Protein AF-A0A2V5KER2-F1 (afdb_monomer_lite)

Secondary structure (DSSP, 8-state):
---EEEE--S-HHHHHHHHHTTSS---HHHHHHHHT-----TT-EEEEEEBP-SS---TTTSEEEGGG--SSS--B-HHHHHHHHHHHHHHTHHHHGGGS---------

Radius of gyration: 20.3 Å; chains: 1; bounding box: 66×50×34 Å

Structure (mmCIF, N/CA/C/O backbone):
data_AF-A0A2V5KER2-F1
#
_entry.id   AF-A0A2V5KER2-F1
#
loop_
_atom_site.group_PDB
_atom_site.id
_atom_site.type_symbol
_atom_site.label_atom_id
_atom_site.label_alt_id
_atom_site.label_comp_id
_atom_site.label_asym_id
_atom_site.label_entity_id
_atom_site.label_seq_id
_atom_site.pdbx_PDB_ins_code
_atom_site.Cartn_x
_atom_site.Cartn_y
_atom_site.Cartn_z
_atom_site.occupancy
_atom_site.B_iso_or_equiv
_atom_site.auth_seq_id
_atom_site.auth_comp_id
_atom_site.auth_asym_id
_atom_site.auth_atom_id
_atom_site.pdbx_PDB_model_num
ATOM 1 N N . MET A 1 1 ? 13.670 -6.869 -3.297 1.00 70.31 1 MET A N 1
ATOM 2 C CA . MET A 1 1 ? 12.220 -6.653 -3.478 1.00 70.31 1 MET A CA 1
ATOM 3 C C . MET A 1 1 ? 11.917 -5.184 -3.234 1.00 70.31 1 MET A C 1
ATOM 5 O O . MET A 1 1 ? 12.362 -4.655 -2.223 1.00 70.31 1 MET A O 1
ATOM 9 N N . LEU A 1 2 ? 11.217 -4.527 -4.162 1.00 81.38 2 LEU A N 1
ATOM 10 C CA . LEU A 1 2 ? 10.737 -3.152 -3.992 1.00 81.38 2 LEU A CA 1
ATOM 11 C C . LEU A 1 2 ? 9.433 -3.188 -3.191 1.00 81.38 2 LEU A C 1
ATOM 13 O O . LEU A 1 2 ? 8.432 -3.720 -3.660 1.00 81.38 2 LEU A O 1
ATOM 17 N N . MET A 1 3 ? 9.446 -2.633 -1.983 1.00 89.12 3 MET A N 1
ATOM 18 C CA . MET A 1 3 ? 8.258 -2.511 -1.140 1.00 89.12 3 MET A CA 1
ATOM 19 C C . MET A 1 3 ? 8.129 -1.096 -0.600 1.00 89.12 3 MET A C 1
ATOM 21 O O . MET A 1 3 ? 9.120 -0.382 -0.447 1.00 89.12 3 MET A O 1
ATOM 25 N N . LYS A 1 4 ? 6.891 -0.699 -0.324 1.00 93.69 4 LYS A N 1
ATOM 26 C CA . LYS A 1 4 ? 6.547 0.576 0.293 1.00 93.69 4 LYS A CA 1
ATOM 27 C C . LYS A 1 4 ? 6.053 0.323 1.708 1.00 93.69 4 LYS A C 1
ATOM 29 O O . LYS A 1 4 ? 5.265 -0.593 1.919 1.00 93.69 4 LYS A O 1
ATOM 34 N N . THR A 1 5 ? 6.482 1.160 2.644 1.00 96.06 5 THR A N 1
ATOM 35 C CA . THR A 1 5 ? 5.999 1.152 4.026 1.00 96.06 5 THR A CA 1
ATOM 36 C C . THR A 1 5 ? 5.257 2.449 4.287 1.00 96.06 5 THR A C 1
ATOM 38 O O . THR A 1 5 ? 5.824 3.527 4.124 1.00 96.06 5 THR A O 1
ATOM 41 N N . ASP A 1 6 ? 3.990 2.344 4.677 1.00 95.94 6 ASP A N 1
ATOM 42 C CA . ASP A 1 6 ? 3.169 3.486 5.077 1.00 95.94 6 ASP A CA 1
ATOM 43 C C . ASP A 1 6 ? 2.733 3.334 6.535 1.00 95.94 6 ASP A C 1
ATOM 45 O O . ASP A 1 6 ? 2.403 2.237 6.986 1.00 95.94 6 ASP A O 1
ATOM 49 N N . THR A 1 7 ? 2.677 4.454 7.255 1.00 96.62 7 THR A N 1
ATOM 50 C CA . THR A 1 7 ? 2.163 4.512 8.627 1.00 96.62 7 THR A CA 1
ATOM 51 C C . THR A 1 7 ? 0.692 4.910 8.627 1.00 96.62 7 THR A C 1
ATOM 53 O O . THR A 1 7 ? 0.322 5.946 8.059 1.00 96.62 7 THR A O 1
ATOM 56 N N . LEU A 1 8 ? -0.150 4.136 9.310 1.00 96.00 8 LEU A N 1
ATOM 57 C CA . LEU A 1 8 ? -1.561 4.461 9.499 1.00 96.00 8 LEU A CA 1
ATOM 58 C C . LEU A 1 8 ? -1.708 5.705 10.383 1.00 96.00 8 LEU A C 1
ATOM 60 O O . LEU A 1 8 ? -1.306 5.715 11.540 1.00 96.00 8 LEU A O 1
ATOM 64 N N . GLN A 1 9 ? -2.308 6.763 9.842 1.00 95.19 9 GLN A N 1
ATOM 65 C CA . GLN A 1 9 ? -2.490 8.049 10.539 1.00 95.19 9 GLN A CA 1
ATOM 66 C C . GLN A 1 9 ? -3.816 8.149 11.305 1.00 95.19 9 GLN A C 1
ATOM 68 O O . GLN A 1 9 ? -3.984 8.976 12.190 1.00 95.19 9 GLN A O 1
ATOM 73 N N . ASP A 1 10 ? -4.788 7.325 10.934 1.00 94.19 10 ASP A N 1
ATOM 74 C CA . ASP A 1 10 ? -6.152 7.326 11.460 1.00 94.19 10 ASP A CA 1
ATOM 75 C C . ASP A 1 10 ? -6.520 5.877 11.791 1.00 94.19 10 ASP A C 1
ATOM 77 O O . ASP A 1 10 ? -5.917 4.952 11.242 1.00 94.19 10 ASP A O 1
ATOM 81 N N . SER A 1 11 ? -7.536 5.673 12.635 1.00 94.88 11 SER A N 1
ATOM 82 C CA . SER A 1 11 ? -8.112 4.341 12.832 1.00 94.88 11 SER A CA 1
ATOM 83 C C .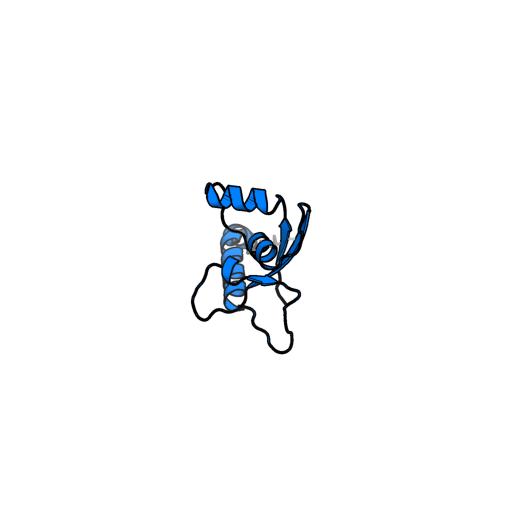 SER A 1 11 ? -8.782 3.835 11.551 1.00 94.88 11 SER A C 1
ATOM 85 O O . SER A 1 11 ? -9.174 4.619 10.679 1.00 94.88 11 SER A O 1
ATOM 87 N N . LEU A 1 12 ? -8.951 2.515 11.453 1.00 94.75 12 LEU A N 1
ATOM 88 C CA . LEU A 1 12 ? -9.611 1.879 10.311 1.00 94.75 12 LEU A CA 1
ATOM 89 C C . LEU A 1 12 ? -11.067 2.341 10.148 1.00 94.75 12 LEU A C 1
ATOM 91 O O . LEU A 1 12 ? -11.501 2.595 9.025 1.00 94.75 12 LEU A O 1
ATOM 95 N N . ASP A 1 13 ? -11.791 2.545 11.251 1.00 94.31 13 ASP A N 1
ATOM 96 C CA . ASP A 1 13 ? -13.164 3.062 11.215 1.00 94.31 13 ASP A CA 1
ATOM 97 C C . ASP A 1 13 ? -13.216 4.498 10.699 1.00 94.31 13 ASP A C 1
ATOM 99 O O . ASP A 1 13 ? -13.999 4.821 9.807 1.00 94.31 13 ASP A O 1
ATOM 103 N N . LYS A 1 14 ? -12.321 5.365 11.188 1.00 95.06 14 LYS A N 1
ATOM 104 C CA . LYS A 1 14 ? -12.243 6.754 10.722 1.00 95.06 14 LYS A CA 1
ATOM 105 C C . LYS A 1 14 ? -11.854 6.824 9.246 1.00 95.06 14 LYS A C 1
ATOM 107 O O . LYS A 1 14 ? -12.375 7.667 8.517 1.00 95.06 14 LYS A O 1
ATOM 112 N N . TYR A 1 15 ? -10.972 5.935 8.790 1.00 95.69 15 TYR A N 1
ATOM 113 C CA . TYR A 1 15 ? -10.665 5.777 7.372 1.00 95.69 15 TYR A CA 1
ATOM 114 C C . TYR A 1 15 ? -11.906 5.379 6.564 1.00 95.69 15 TYR A C 1
ATOM 116 O O . TYR A 1 15 ? -12.231 6.076 5.604 1.00 95.69 15 TYR A O 1
ATOM 124 N N . ARG A 1 16 ? -12.640 4.335 6.975 1.00 94.19 16 ARG A N 1
ATOM 125 C CA . ARG A 1 16 ? -13.878 3.893 6.304 1.00 94.19 16 ARG A CA 1
ATOM 126 C C . ARG A 1 16 ? -14.900 5.022 6.193 1.00 94.19 16 ARG A C 1
ATOM 128 O O . ARG A 1 16 ? -15.421 5.252 5.105 1.00 94.19 16 ARG A O 1
ATOM 135 N N . SER A 1 17 ? -15.119 5.776 7.270 1.00 95.88 17 SER A N 1
ATOM 136 C CA . SER A 1 17 ? -16.026 6.930 7.262 1.00 95.88 17 SER A CA 1
ATOM 137 C C . SER A 1 17 ? -15.577 8.019 6.284 1.00 95.88 17 SER A C 1
ATOM 139 O O . SER A 1 17 ? -16.403 8.572 5.562 1.00 95.88 17 SER A O 1
ATOM 141 N N . LYS A 1 18 ? -14.269 8.306 6.198 1.00 95.19 18 LYS A N 1
ATOM 142 C CA . LYS A 1 18 ? -13.728 9.274 5.227 1.00 95.19 18 LYS A CA 1
ATOM 143 C C . LYS A 1 18 ? -13.880 8.804 3.779 1.00 95.19 18 LYS A C 1
ATOM 145 O O . LYS A 1 18 ? -14.168 9.635 2.924 1.00 95.19 18 LYS A O 1
ATOM 150 N N . ILE A 1 19 ? -13.702 7.510 3.503 1.00 94.94 19 ILE A N 1
ATOM 151 C CA . ILE A 1 19 ? -13.940 6.941 2.167 1.00 94.94 19 ILE A CA 1
ATOM 152 C C . ILE A 1 19 ? -15.425 7.035 1.802 1.00 94.94 19 ILE A C 1
ATOM 154 O O . ILE A 1 19 ? -15.751 7.504 0.716 1.00 94.94 19 ILE A O 1
ATOM 158 N N . ALA A 1 20 ? -16.326 6.654 2.712 1.00 93.50 20 ALA A N 1
ATOM 159 C CA . ALA A 1 20 ? -17.770 6.725 2.482 1.00 93.50 20 ALA A CA 1
ATOM 160 C C . ALA A 1 20 ? -18.252 8.168 2.249 1.00 93.50 20 ALA A C 1
ATOM 162 O O . ALA A 1 20 ? -19.077 8.415 1.375 1.00 93.50 20 ALA A O 1
ATOM 163 N N . GLY A 1 21 ? -17.689 9.129 2.984 1.00 94.88 21 GLY A N 1
ATOM 164 C CA . GLY A 1 21 ? -17.957 10.556 2.807 1.00 94.88 21 GLY A CA 1
ATOM 165 C C . GLY A 1 21 ? -17.190 11.223 1.661 1.00 94.88 21 GLY A C 1
ATOM 166 O O . GLY A 1 21 ? -17.234 12.444 1.562 1.00 94.88 21 GLY A O 1
ATOM 167 N N . SER A 1 22 ? -16.446 10.474 0.833 1.00 91.19 22 SER A N 1
ATOM 168 C CA . SER A 1 22 ? -15.588 11.008 -0.247 1.00 91.19 22 SER A CA 1
ATOM 169 C C . SER A 1 22 ? -14.558 12.061 0.202 1.00 91.19 22 SER A C 1
ATOM 171 O O . SER A 1 22 ? -14.015 12.808 -0.607 1.00 91.19 22 SER A O 1
ATOM 173 N N . ALA A 1 23 ? -14.240 12.106 1.497 1.00 91.81 23 ALA A N 1
ATOM 174 C CA . ALA A 1 23 ? -13.289 13.043 2.092 1.00 91.81 23 ALA A CA 1
ATOM 175 C C . ALA A 1 23 ? -11.828 12.575 1.959 1.00 91.81 23 ALA A C 1
ATOM 177 O O . ALA A 1 23 ? -10.904 13.260 2.402 1.00 91.81 23 ALA A O 1
ATOM 178 N N . ARG A 1 24 ? -11.601 11.373 1.415 1.00 90.88 24 ARG A N 1
ATOM 179 C CA . ARG A 1 24 ? -10.271 10.791 1.213 1.00 90.88 24 ARG A CA 1
ATOM 180 C C . ARG A 1 24 ? -10.290 9.777 0.067 1.00 90.88 24 ARG A C 1
ATOM 182 O O . ARG A 1 24 ? -11.277 9.076 -0.124 1.00 90.88 24 ARG A O 1
ATOM 189 N N . ASN A 1 25 ? -9.163 9.650 -0.635 1.00 92.69 25 ASN A N 1
ATOM 190 C CA . ASN A 1 25 ? -8.931 8.578 -1.606 1.00 92.69 25 ASN A CA 1
ATOM 191 C C . ASN A 1 25 ? -8.535 7.263 -0.922 1.00 92.69 25 ASN A C 1
ATOM 193 O O . ASN A 1 25 ? -7.894 7.270 0.136 1.00 92.69 25 ASN A O 1
ATOM 197 N N . ARG A 1 26 ? -8.854 6.133 -1.564 1.00 93.88 26 ARG A N 1
ATOM 198 C CA . ARG A 1 26 ? -8.431 4.811 -1.088 1.00 93.88 26 ARG A CA 1
ATOM 199 C C . ARG A 1 26 ? -6.912 4.681 -1.071 1.00 93.88 26 ARG A C 1
ATOM 201 O O . ARG A 1 26 ? -6.226 5.148 -1.980 1.00 93.88 26 ARG A O 1
ATOM 208 N N . ALA A 1 27 ? -6.395 4.029 -0.036 1.00 94.81 27 ALA A N 1
ATOM 209 C CA . ALA A 1 27 ? -4.966 3.844 0.173 1.00 94.81 27 ALA A CA 1
ATOM 210 C C . ALA A 1 27 ? -4.647 2.370 0.431 1.00 94.81 27 ALA A C 1
ATOM 212 O O . ALA A 1 27 ? -5.223 1.764 1.329 1.00 94.81 27 ALA A O 1
ATOM 213 N N . ALA A 1 28 ? -3.678 1.831 -0.315 1.00 95.88 28 ALA A N 1
ATOM 214 C CA . ALA A 1 28 ? -3.262 0.428 -0.258 1.00 95.88 28 ALA A CA 1
ATOM 215 C C . ALA A 1 28 ? -3.033 -0.080 1.174 1.00 95.88 28 ALA A C 1
ATOM 217 O O . ALA A 1 28 ? -3.573 -1.112 1.551 1.00 95.88 28 ALA A O 1
ATOM 218 N N . ALA A 1 29 ? -2.299 0.682 1.993 1.00 96.00 29 ALA A N 1
ATOM 219 C CA . ALA A 1 29 ? -2.027 0.319 3.382 1.00 96.00 29 ALA A CA 1
ATOM 220 C C . ALA A 1 29 ? -3.308 0.107 4.202 1.00 96.00 29 ALA A C 1
ATOM 222 O O . ALA A 1 29 ? -3.418 -0.872 4.928 1.00 96.00 29 ALA A O 1
ATOM 223 N N . TYR A 1 30 ? -4.302 0.985 4.050 1.00 95.81 30 TYR A N 1
ATOM 224 C CA . TYR A 1 30 ? -5.561 0.863 4.778 1.00 95.81 30 TYR A CA 1
ATOM 225 C C . TYR A 1 30 ? -6.424 -0.276 4.238 1.00 95.81 30 TYR A C 1
ATOM 227 O O .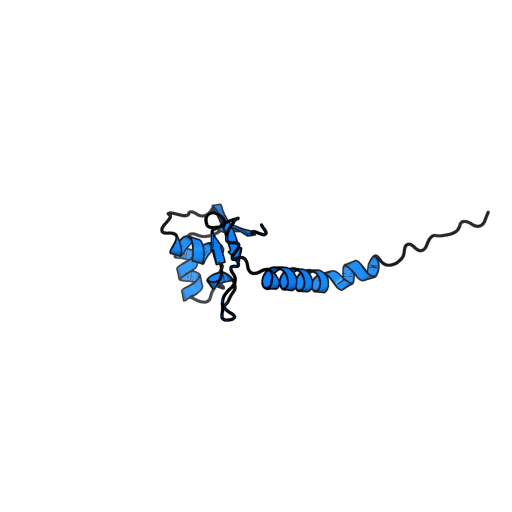 TYR A 1 30 ? -6.991 -1.019 5.031 1.00 95.81 30 TYR A O 1
ATOM 235 N N . GLU A 1 31 ? -6.504 -0.456 2.918 1.00 95.69 31 GLU A N 1
ATOM 236 C CA . GLU A 1 31 ? -7.245 -1.583 2.334 1.00 95.69 31 GLU A CA 1
ATOM 237 C C . GLU A 1 31 ? -6.641 -2.928 2.784 1.00 95.69 31 GLU A C 1
ATOM 239 O O . GLU A 1 31 ? -7.373 -3.820 3.206 1.00 95.69 31 GLU A O 1
ATOM 244 N N . LEU A 1 32 ? -5.309 -3.049 2.811 1.00 96.06 32 LEU A N 1
ATOM 245 C CA . LEU A 1 32 ? -4.619 -4.234 3.331 1.00 96.06 32 LEU A CA 1
ATOM 246 C C . LEU A 1 32 ? -4.856 -4.442 4.827 1.00 96.06 32 LEU A C 1
ATOM 248 O O . LEU A 1 32 ? -5.110 -5.567 5.256 1.00 96.06 32 LEU A O 1
ATOM 252 N N . ALA A 1 33 ? -4.824 -3.368 5.620 1.00 94.88 33 ALA A N 1
ATOM 253 C CA . ALA A 1 33 ? -5.147 -3.434 7.041 1.00 94.88 33 ALA A CA 1
ATOM 254 C C . ALA A 1 33 ? -6.552 -4.008 7.264 1.00 94.88 33 ALA A C 1
ATOM 256 O O . ALA A 1 33 ? -6.729 -4.917 8.074 1.00 94.88 33 ALA A O 1
ATOM 257 N N . LEU A 1 34 ? -7.533 -3.513 6.501 1.00 93.75 34 LEU A N 1
ATOM 258 C CA . LEU A 1 34 ? -8.926 -3.947 6.566 1.00 93.75 34 LEU A CA 1
ATOM 259 C C . LEU A 1 34 ? -9.095 -5.425 6.198 1.00 93.75 34 LEU A C 1
ATOM 261 O O . LEU A 1 34 ? -9.861 -6.125 6.856 1.00 93.75 34 LEU A O 1
ATOM 265 N N . VAL A 1 35 ? -8.392 -5.890 5.164 1.00 92.75 35 VAL A N 1
ATOM 266 C CA . VAL A 1 35 ? -8.472 -7.281 4.685 1.00 92.75 35 VAL A CA 1
ATOM 267 C C . VAL A 1 35 ? -7.749 -8.249 5.624 1.00 92.75 35 VAL A C 1
ATOM 269 O O . VAL A 1 35 ? -8.186 -9.384 5.784 1.00 92.75 35 VAL A O 1
ATOM 272 N N . SER A 1 36 ? -6.678 -7.811 6.287 1.00 90.00 36 SER A N 1
ATOM 273 C CA . SER A 1 36 ? -5.860 -8.674 7.152 1.00 90.00 36 SER A CA 1
ATOM 274 C C . SER A 1 36 ? -6.588 -9.232 8.385 1.00 90.00 36 SER A C 1
ATOM 276 O O . SER A 1 36 ? -6.090 -10.165 9.012 1.00 90.00 36 SER A O 1
ATOM 278 N N . GLY A 1 37 ? -7.698 -8.608 8.799 1.00 85.44 37 GLY A N 1
ATOM 279 C CA . GLY A 1 37 ? -8.396 -8.919 10.050 1.00 85.44 37 GLY A CA 1
ATOM 280 C C . GLY A 1 37 ? -7.609 -8.597 11.329 1.00 85.44 37 GLY A C 1
ATOM 281 O O . GLY A 1 37 ? -8.091 -8.881 12.424 1.00 85.44 37 GLY A O 1
ATOM 282 N N . ARG A 1 38 ? -6.408 -8.009 11.229 1.00 88.06 38 ARG A N 1
ATOM 283 C CA . ARG A 1 38 ? -5.586 -7.637 12.387 1.00 88.06 38 ARG A CA 1
ATOM 284 C C . ARG A 1 38 ? -6.069 -6.325 13.002 1.00 88.06 38 ARG A C 1
ATOM 286 O O . ARG A 1 38 ? -6.482 -5.402 12.300 1.00 88.06 38 ARG A O 1
ATOM 293 N N . SER A 1 39 ? -5.940 -6.219 14.323 1.00 89.50 39 SER A N 1
ATOM 294 C CA . SER A 1 39 ? -6.288 -5.018 15.092 1.00 89.50 39 SER A CA 1
ATOM 295 C C . SER A 1 39 ? -5.227 -3.923 14.959 1.00 89.50 39 SER A C 1
ATOM 297 O O . SER A 1 39 ? -4.513 -3.625 15.916 1.00 89.50 39 SER A O 1
ATOM 299 N N . TYR A 1 40 ? -5.127 -3.334 13.768 1.00 93.25 40 TYR A N 1
ATOM 300 C CA . TYR A 1 40 ? -4.227 -2.215 13.502 1.00 93.25 40 TYR A CA 1
ATOM 301 C C . TYR A 1 40 ? -4.682 -0.922 14.194 1.00 93.25 40 TYR A C 1
ATOM 303 O O . TYR A 1 40 ? -5.874 -0.594 14.233 1.00 93.25 40 TYR A O 1
ATOM 311 N N . LYS A 1 41 ? -3.717 -0.156 14.700 1.00 94.69 41 LYS A N 1
ATOM 312 C CA . LYS A 1 41 ? -3.890 1.125 15.389 1.00 94.69 41 LYS A CA 1
ATOM 313 C C . LYS A 1 41 ? -3.180 2.259 14.639 1.00 94.69 41 LYS A C 1
ATOM 315 O O . LYS A 1 41 ? -2.251 2.014 13.869 1.00 94.69 41 LYS A O 1
ATOM 320 N N . PRO A 1 42 ? -3.590 3.522 14.858 1.00 96.50 42 PRO A N 1
ATOM 321 C CA . PRO A 1 42 ? -2.800 4.663 14.410 1.00 96.50 42 PRO A CA 1
ATOM 322 C C . PRO A 1 42 ? -1.358 4.559 14.924 1.00 96.50 42 PRO A C 1
ATOM 324 O O . PRO A 1 42 ? -1.144 4.258 16.096 1.00 96.50 42 PRO A O 1
ATOM 327 N N . GLY A 1 43 ? -0.389 4.812 14.048 1.00 96.31 43 GLY A N 1
ATOM 328 C CA . GLY A 1 43 ? 1.037 4.609 14.308 1.00 96.31 43 GLY A CA 1
ATOM 329 C C . GLY A 1 43 ? 1.585 3.281 13.780 1.00 96.31 43 GLY A C 1
ATOM 330 O O . GLY A 1 43 ? 2.791 3.190 13.554 1.00 96.31 43 GLY A O 1
ATOM 331 N N . ASP A 1 44 ? 0.732 2.292 13.498 1.00 96.31 44 ASP A N 1
ATOM 332 C CA . ASP A 1 44 ? 1.189 1.027 12.928 1.00 96.31 44 ASP A CA 1
ATOM 333 C C . ASP A 1 44 ? 1.677 1.205 11.489 1.00 96.31 44 ASP A C 1
ATOM 335 O O . ASP A 1 44 ? 1.115 1.968 10.694 1.00 96.31 44 ASP A O 1
ATOM 339 N N . GLN A 1 45 ? 2.725 0.458 11.151 1.00 96.38 45 GLN A N 1
ATOM 340 C CA . GLN A 1 45 ? 3.315 0.436 9.821 1.00 96.38 45 GLN A CA 1
ATOM 341 C C . GLN A 1 45 ? 2.820 -0.761 9.019 1.00 96.38 45 GLN A C 1
ATOM 343 O O . GLN A 1 45 ? 2.734 -1.885 9.519 1.00 96.38 45 GLN A O 1
ATOM 348 N N . ILE A 1 46 ? 2.547 -0.520 7.742 1.00 96.25 46 ILE A N 1
ATOM 349 C CA . ILE A 1 46 ? 2.175 -1.554 6.784 1.00 96.25 46 ILE A CA 1
ATOM 350 C C . ILE A 1 46 ? 3.139 -1.493 5.615 1.00 96.25 46 ILE A C 1
ATOM 352 O O . ILE A 1 46 ? 3.185 -0.507 4.878 1.00 96.25 46 ILE A O 1
ATOM 356 N N . SER A 1 47 ? 3.888 -2.579 5.455 1.00 95.88 47 SER A N 1
ATOM 357 C CA . SER A 1 47 ? 4.781 -2.803 4.325 1.00 95.88 47 SER A CA 1
ATOM 358 C C . SER A 1 47 ? 4.071 -3.641 3.269 1.00 95.88 47 SER A C 1
ATOM 360 O O . SER A 1 47 ? 3.529 -4.704 3.578 1.00 95.88 47 SER A O 1
ATOM 362 N N . TYR A 1 48 ? 4.069 -3.174 2.025 1.00 96.25 48 TYR A N 1
ATOM 363 C CA . TYR A 1 48 ? 3.367 -3.812 0.914 1.00 96.25 48 TYR A CA 1
ATOM 364 C C . TYR A 1 48 ? 4.097 -3.635 -0.418 1.00 96.25 48 TYR A C 1
ATOM 366 O O . TYR A 1 48 ? 4.927 -2.738 -0.589 1.00 96.25 48 TYR A O 1
ATOM 374 N N . TYR A 1 49 ? 3.758 -4.485 -1.381 1.00 95.94 49 TYR A N 1
ATOM 375 C CA . TYR A 1 49 ? 4.179 -4.377 -2.776 1.00 95.94 49 TYR A CA 1
ATOM 376 C C . TYR A 1 49 ? 2.968 -4.450 -3.707 1.00 95.94 49 TYR A C 1
ATOM 378 O O . TYR A 1 49 ? 1.866 -4.801 -3.285 1.00 95.94 49 TYR A O 1
ATOM 386 N N . ILE A 1 50 ? 3.160 -4.067 -4.968 1.00 95.69 50 ILE A N 1
ATOM 387 C CA . ILE A 1 50 ? 2.135 -4.144 -6.007 1.00 95.69 50 ILE A CA 1
ATOM 388 C C . ILE A 1 50 ? 2.370 -5.414 -6.805 1.00 95.69 50 ILE A C 1
ATOM 390 O O . ILE A 1 50 ? 3.437 -5.582 -7.394 1.00 95.69 50 ILE A O 1
ATOM 394 N N . LYS A 1 51 ? 1.376 -6.298 -6.823 1.00 95.12 51 LYS A N 1
ATOM 395 C CA . LYS A 1 51 ? 1.428 -7.556 -7.560 1.00 95.12 51 LYS A CA 1
ATOM 396 C C . LYS A 1 51 ? 0.976 -7.373 -9.008 1.00 95.12 51 LYS A C 1
ATOM 398 O O . LYS A 1 51 ? 0.161 -6.496 -9.319 1.00 95.12 51 LYS A O 1
ATOM 403 N N . ALA A 1 52 ? 1.475 -8.213 -9.903 1.00 93.12 52 ALA A N 1
ATOM 404 C CA . ALA A 1 52 ? 1.002 -8.262 -11.275 1.00 93.12 52 ALA A CA 1
ATOM 405 C C . ALA A 1 52 ? -0.465 -8.720 -11.309 1.00 93.12 52 ALA A C 1
ATOM 407 O O . ALA A 1 52 ? -0.911 -9.592 -10.553 1.00 93.12 52 ALA A O 1
ATOM 408 N N . THR A 1 53 ? -1.249 -8.092 -12.178 1.00 90.38 53 THR A N 1
ATOM 409 C CA . THR A 1 53 ? -2.667 -8.407 -12.364 1.00 90.38 53 THR A CA 1
ATOM 410 C C . THR A 1 53 ? -2.952 -8.571 -13.856 1.00 90.38 53 THR A C 1
ATOM 412 O O . THR A 1 53 ? -2.372 -7.850 -14.665 1.00 90.38 53 THR A O 1
ATOM 415 N N . PRO A 1 54 ? -3.834 -9.510 -14.249 1.00 85.44 54 PRO A N 1
ATOM 416 C CA . PRO A 1 54 ? -4.136 -9.764 -15.661 1.00 85.44 54 PRO A CA 1
ATOM 417 C C . PRO A 1 54 ? -4.900 -8.607 -16.321 1.00 85.44 54 PRO A C 1
ATOM 419 O O . PRO A 1 54 ? -4.933 -8.493 -17.542 1.00 85.44 54 PRO A O 1
ATOM 422 N N . LYS A 1 55 ? -5.538 -7.752 -15.517 1.00 86.69 55 LYS A N 1
ATOM 423 C CA . LYS A 1 55 ? -6.224 -6.534 -15.951 1.00 86.69 55 LYS A CA 1
ATOM 424 C C . LYS A 1 55 ? -5.641 -5.353 -15.196 1.00 86.69 55 LYS A C 1
ATOM 426 O O . LYS A 1 55 ? -5.295 -5.489 -14.029 1.00 86.69 55 LYS A O 1
ATOM 431 N N . LYS A 1 56 ? -5.597 -4.185 -15.837 1.00 86.50 56 LYS A N 1
ATOM 432 C CA . LYS A 1 56 ? -5.161 -2.946 -15.191 1.00 86.50 56 LYS A CA 1
ATOM 433 C C . LYS A 1 56 ? -6.161 -2.559 -14.098 1.00 86.50 56 LYS A C 1
ATOM 435 O O . LYS A 1 56 ? -7.262 -2.109 -14.407 1.00 86.50 56 LYS A O 1
ATOM 440 N N . VAL A 1 57 ? -5.767 -2.735 -12.841 1.00 90.69 57 VAL A N 1
ATOM 441 C CA . VAL A 1 57 ? -6.542 -2.330 -11.660 1.00 90.69 57 VAL A CA 1
ATOM 442 C C . VAL A 1 57 ? -5.838 -1.191 -10.917 1.00 90.69 57 VAL A C 1
ATOM 444 O O . VAL A 1 57 ? -4.632 -0.986 -11.100 1.00 90.69 57 VAL A O 1
ATOM 447 N N . PRO A 1 58 ? -6.556 -0.428 -10.079 1.00 92.00 58 PRO A N 1
ATOM 448 C CA . PRO A 1 58 ? -5.930 0.540 -9.192 1.00 92.00 58 PRO A CA 1
ATOM 449 C C . PRO A 1 58 ? -4.868 -0.107 -8.292 1.00 92.00 58 PRO A C 1
ATOM 451 O O . PRO A 1 58 ? -5.042 -1.217 -7.794 1.00 92.00 58 PRO A O 1
ATOM 454 N N . ALA A 1 59 ? -3.782 0.621 -8.017 1.00 91.56 59 ALA A N 1
ATOM 455 C CA . ALA A 1 59 ? -2.665 0.100 -7.226 1.00 91.56 59 ALA A CA 1
ATOM 456 C C . ALA A 1 59 ? -3.081 -0.380 -5.823 1.00 91.56 59 ALA A C 1
ATOM 458 O O . ALA A 1 59 ? -2.495 -1.322 -5.306 1.00 91.56 59 ALA A O 1
ATOM 459 N N . TYR A 1 60 ? -4.106 0.229 -5.213 1.00 92.62 60 TYR A N 1
ATOM 460 C CA . TYR A 1 60 ? -4.599 -0.210 -3.905 1.00 92.62 60 TYR A CA 1
ATOM 461 C C . TYR A 1 60 ? -5.282 -1.586 -3.939 1.00 92.62 60 TYR A C 1
ATOM 463 O O . TYR A 1 60 ? -5.276 -2.265 -2.921 1.00 92.62 60 TYR A O 1
ATOM 471 N N . GLU A 1 61 ? -5.826 -2.012 -5.084 1.00 93.44 61 GLU A N 1
ATOM 472 C CA . GLU A 1 61 ? -6.424 -3.346 -5.261 1.00 93.44 61 GLU A CA 1
ATOM 473 C C . GLU A 1 61 ? -5.371 -4.402 -5.607 1.00 93.44 61 GLU A C 1
ATOM 475 O O . GLU A 1 61 ? -5.494 -5.563 -5.229 1.00 93.44 61 GLU A O 1
ATOM 480 N N . ALA A 1 62 ? -4.315 -4.002 -6.319 1.00 95.25 62 ALA A N 1
ATOM 481 C CA . ALA A 1 62 ? -3.179 -4.866 -6.631 1.00 95.25 62 ALA A CA 1
ATOM 482 C C . ALA A 1 62 ? -2.155 -4.967 -5.485 1.00 95.25 62 ALA A C 1
ATOM 484 O O . ALA A 1 62 ? -1.142 -5.651 -5.629 1.00 95.25 62 ALA A O 1
ATOM 485 N N . ALA A 1 63 ? -2.367 -4.276 -4.366 1.00 95.94 63 ALA A N 1
ATOM 486 C CA . ALA A 1 63 ? -1.438 -4.303 -3.248 1.00 95.94 63 ALA A CA 1
ATOM 487 C C . ALA A 1 63 ? -1.489 -5.648 -2.505 1.00 95.94 63 ALA A C 1
ATOM 489 O O . ALA A 1 63 ? -2.551 -6.252 -2.356 1.00 95.94 63 ALA A O 1
ATOM 490 N N . LYS A 1 64 ? -0.338 -6.103 -2.010 1.00 95.44 64 LYS A N 1
ATOM 491 C CA . LYS A 1 64 ? -0.179 -7.327 -1.214 1.00 95.44 64 LYS A CA 1
ATOM 492 C C . LYS A 1 64 ? 0.819 -7.082 -0.084 1.00 95.44 64 LYS A C 1
ATOM 494 O O . LYS A 1 64 ? 1.750 -6.289 -0.249 1.00 95.44 64 LYS A O 1
ATOM 499 N N . LEU A 1 65 ? 0.611 -7.707 1.076 1.00 95.31 65 LEU A N 1
ATOM 500 C CA . LEU A 1 65 ? 1.495 -7.521 2.228 1.00 95.31 65 LEU A CA 1
ATOM 501 C C . LEU A 1 65 ? 2.902 -8.013 1.900 1.00 95.31 65 LEU A C 1
ATOM 503 O O . LEU A 1 65 ? 3.074 -9.067 1.297 1.00 95.31 65 LEU A O 1
ATOM 507 N N . ALA A 1 66 ? 3.915 -7.280 2.357 1.00 94.38 66 ALA A N 1
ATOM 508 C CA . ALA A 1 66 ? 5.308 -7.665 2.160 1.00 94.38 66 ALA A CA 1
ATOM 509 C C . ALA A 1 66 ? 5.653 -9.011 2.819 1.00 94.38 66 ALA A C 1
ATOM 511 O O . ALA A 1 66 ? 6.540 -9.707 2.340 1.00 94.38 66 ALA A O 1
ATOM 512 N N . SER A 1 67 ? 4.927 -9.393 3.876 1.00 92.31 67 SER A N 1
ATOM 513 C CA . SER A 1 67 ? 5.036 -10.715 4.505 1.00 92.31 67 SER A CA 1
ATOM 514 C C . SER A 1 67 ? 4.657 -11.867 3.579 1.00 92.31 67 SER A C 1
ATOM 516 O O . SER A 1 67 ? 5.097 -12.987 3.806 1.00 92.31 67 SER A O 1
ATOM 518 N N . ASP A 1 68 ? 3.855 -11.594 2.550 1.00 92.75 68 ASP A N 1
ATOM 519 C CA . ASP A 1 68 ? 3.306 -12.603 1.642 1.00 92.75 68 ASP A CA 1
ATOM 520 C C . ASP A 1 68 ? 4.120 -12.679 0.341 1.00 92.75 68 ASP A C 1
ATOM 522 O O . ASP A 1 68 ? 3.644 -13.181 -0.681 1.00 92.75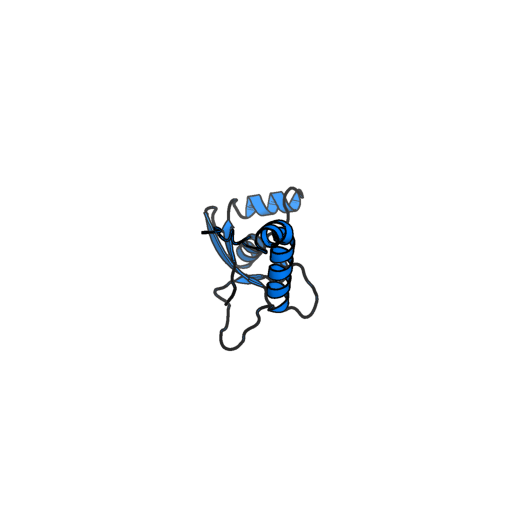 68 ASP A O 1
ATOM 526 N N . PHE A 1 69 ? 5.312 -12.081 0.329 1.00 93.12 69 PHE A N 1
ATOM 527 C CA . PHE A 1 69 ? 6.223 -12.146 -0.801 1.00 93.12 69 PHE A CA 1
ATOM 528 C C . PHE A 1 69 ? 6.947 -13.489 -0.838 1.00 93.12 69 PHE A C 1
ATOM 530 O O . PHE A 1 69 ? 7.605 -13.877 0.128 1.00 93.12 69 PHE A O 1
ATOM 537 N N . ASP A 1 70 ? 6.875 -14.158 -1.985 1.00 93.50 70 ASP A N 1
ATOM 538 C CA . ASP A 1 70 ? 7.598 -15.395 -2.244 1.00 93.50 70 ASP A CA 1
ATOM 539 C C . ASP A 1 70 ? 8.786 -15.114 -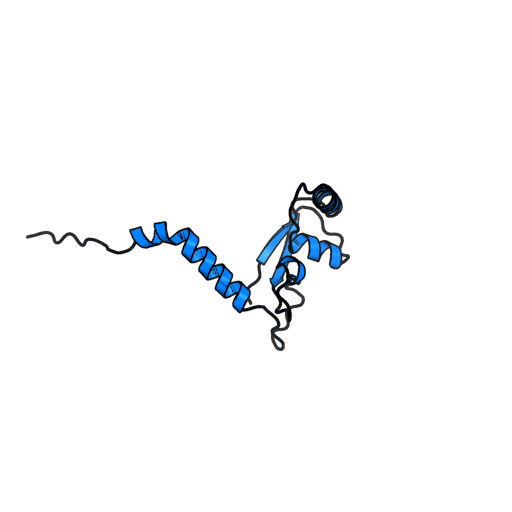3.175 1.00 93.50 70 ASP A C 1
ATOM 541 O O . ASP A 1 70 ? 8.629 -14.675 -4.313 1.00 93.50 70 ASP A O 1
ATOM 545 N N . THR A 1 71 ? 10.002 -15.377 -2.688 1.00 91.31 71 THR A N 1
ATOM 546 C CA . THR A 1 71 ? 11.233 -15.176 -3.473 1.00 91.31 71 THR A CA 1
ATOM 547 C C . THR A 1 71 ? 11.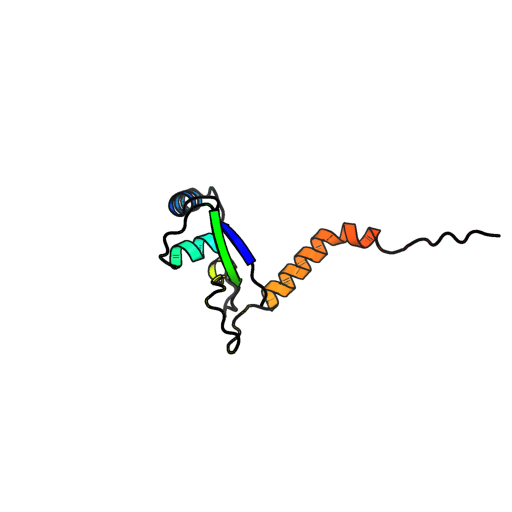383 -16.176 -4.616 1.00 91.31 71 THR A C 1
ATOM 549 O O . THR A 1 71 ? 12.081 -15.872 -5.584 1.00 91.31 71 THR A O 1
ATOM 552 N N . GLN A 1 72 ? 10.748 -17.346 -4.513 1.00 94.50 72 GLN A N 1
ATOM 553 C CA . GLN A 1 72 ? 10.769 -18.383 -5.544 1.00 94.50 72 GLN A CA 1
ATOM 554 C C . GLN A 1 72 ? 9.693 -18.132 -6.603 1.00 94.50 72 GLN A C 1
ATOM 556 O O . GLN A 1 72 ? 9.920 -18.390 -7.781 1.00 94.50 72 GLN A O 1
ATOM 561 N N . ASN A 1 73 ? 8.554 -17.566 -6.196 1.00 93.19 73 ASN A N 1
ATOM 562 C CA . ASN A 1 73 ? 7.421 -17.255 -7.067 1.00 93.19 73 ASN A CA 1
ATOM 563 C C . ASN A 1 73 ? 7.096 -15.759 -7.019 1.00 93.19 73 ASN A C 1
ATOM 565 O O . ASN A 1 73 ? 6.073 -15.331 -6.485 1.00 93.19 73 ASN A O 1
ATOM 569 N N . ARG A 1 74 ? 8.006 -14.970 -7.590 1.00 93.19 74 ARG A N 1
ATOM 570 C CA . ARG A 1 74 ? 7.927 -13.509 -7.659 1.00 93.19 74 ARG A CA 1
ATOM 571 C C . ARG A 1 74 ? 6.712 -13.056 -8.466 1.00 93.19 74 ARG A C 1
ATOM 573 O O . ARG A 1 74 ? 6.666 -13.244 -9.680 1.00 93.19 74 ARG A O 1
ATOM 580 N N . ASP A 1 75 ? 5.736 -12.461 -7.786 1.00 94.56 75 ASP A N 1
ATOM 581 C CA . ASP A 1 75 ? 4.490 -11.962 -8.372 1.00 94.56 75 ASP A CA 1
ATOM 582 C C . ASP A 1 75 ? 4.403 -10.428 -8.393 1.00 94.56 75 ASP A C 1
ATOM 584 O O . ASP A 1 75 ? 3.329 -9.881 -8.657 1.00 94.56 75 ASP A O 1
ATOM 588 N N . GLU A 1 76 ? 5.496 -9.703 -8.138 1.00 94.31 76 GLU A N 1
ATOM 589 C CA . GLU A 1 76 ? 5.493 -8.242 -8.197 1.00 94.31 76 GLU A CA 1
ATOM 590 C C . GLU A 1 76 ? 5.313 -7.689 -9.620 1.00 94.31 76 GLU A C 1
ATOM 592 O O . GLU A 1 76 ? 5.746 -8.259 -10.621 1.00 94.31 76 GLU A O 1
ATOM 597 N N . ASN A 1 77 ? 4.700 -6.512 -9.714 1.00 94.56 77 ASN A N 1
ATOM 598 C CA . ASN A 1 77 ? 4.508 -5.802 -10.969 1.00 94.56 77 ASN A CA 1
ATOM 599 C C . ASN A 1 77 ? 5.717 -4.909 -11.276 1.00 94.56 77 ASN A C 1
ATOM 601 O O . ASN A 1 77 ? 5.754 -3.747 -10.871 1.00 94.56 77 ASN A O 1
ATOM 605 N N . VAL A 1 78 ? 6.709 -5.448 -11.985 1.00 92.38 78 VAL A N 1
ATOM 606 C CA . VAL A 1 78 ? 7.927 -4.707 -12.358 1.00 92.38 78 VAL A CA 1
ATOM 607 C C . VAL A 1 78 ? 7.598 -3.469 -13.201 1.00 92.38 78 VAL A C 1
ATOM 609 O O . VAL A 1 78 ? 8.094 -2.385 -12.891 1.00 92.38 78 VAL A O 1
ATOM 612 N N . ASP A 1 79 ? 6.706 -3.595 -14.187 1.00 91.69 79 ASP A N 1
ATOM 613 C CA . ASP A 1 79 ? 6.318 -2.496 -15.085 1.00 91.69 79 ASP A CA 1
ATOM 614 C C . ASP A 1 79 ? 5.717 -1.312 -14.324 1.00 91.69 79 ASP A C 1
ATOM 616 O O . ASP A 1 79 ? 6.006 -0.154 -14.624 1.00 91.69 79 ASP A O 1
ATOM 620 N N . TYR A 1 80 ? 4.917 -1.589 -13.290 1.00 92.19 80 TYR A N 1
ATOM 621 C CA . TYR A 1 80 ? 4.374 -0.555 -12.412 1.00 92.19 80 TYR A CA 1
ATOM 622 C C . TYR A 1 80 ? 5.485 0.253 -11.731 1.00 92.19 80 TYR A C 1
ATOM 624 O O . TYR A 1 80 ? 5.406 1.481 -11.663 1.00 92.19 80 TYR A O 1
ATOM 632 N N . TYR A 1 81 ? 6.521 -0.419 -11.223 1.00 92.81 81 TYR A N 1
ATOM 633 C CA . TYR A 1 81 ? 7.626 0.261 -10.550 1.00 92.81 81 TYR A CA 1
ATOM 634 C C . TYR A 1 81 ? 8.503 1.040 -11.529 1.00 92.81 81 TYR A C 1
ATOM 636 O O . TYR A 1 81 ? 8.866 2.172 -11.216 1.00 92.81 81 TYR A O 1
ATOM 644 N N . VAL A 1 82 ? 8.784 0.491 -12.713 1.00 93.62 82 VAL A N 1
ATOM 645 C CA . VAL A 1 82 ? 9.518 1.200 -13.776 1.00 93.62 82 VAL A CA 1
ATOM 646 C C . VAL A 1 82 ? 8.765 2.465 -14.193 1.00 93.62 82 VAL A C 1
ATOM 648 O O . VAL A 1 82 ? 9.321 3.556 -14.111 1.00 93.62 82 VAL A O 1
ATOM 651 N N . ALA A 1 83 ? 7.467 2.360 -14.490 1.00 92.75 83 ALA A N 1
ATOM 652 C CA . ALA A 1 83 ? 6.644 3.520 -14.834 1.00 92.75 83 ALA A CA 1
ATOM 653 C C . ALA A 1 83 ? 6.625 4.577 -13.715 1.00 92.75 83 ALA A C 1
ATOM 655 O O . ALA A 1 83 ? 6.612 5.781 -13.980 1.00 92.75 83 ALA A O 1
ATOM 656 N N . LYS A 1 84 ? 6.654 4.150 -12.444 1.00 91.31 84 LYS A N 1
ATOM 657 C CA . LYS A 1 84 ? 6.705 5.081 -11.312 1.00 91.31 84 LYS A CA 1
ATOM 658 C C . LYS A 1 84 ? 8.034 5.821 -11.214 1.00 91.31 84 LYS A C 1
ATOM 660 O O . LYS A 1 84 ? 8.037 6.991 -10.827 1.00 91.31 84 LYS A O 1
ATOM 665 N N . LEU A 1 85 ? 9.136 5.155 -11.547 1.00 92.44 85 LEU A N 1
ATOM 666 C CA . LEU A 1 85 ? 10.449 5.786 -11.638 1.00 92.44 85 LEU A CA 1
ATOM 667 C C . LEU A 1 85 ? 10.479 6.801 -12.782 1.00 92.44 85 LEU A C 1
ATOM 669 O O . LEU A 1 85 ? 10.915 7.925 -12.555 1.00 92.44 85 LEU A O 1
ATOM 673 N N . ASP A 1 86 ? 9.924 6.469 -13.946 1.00 93.75 86 ASP A N 1
ATOM 674 C CA . ASP A 1 86 ? 9.845 7.396 -15.084 1.00 93.75 86 ASP A CA 1
ATOM 675 C C . ASP A 1 86 ? 9.016 8.645 -14.750 1.00 93.75 86 ASP A C 1
ATOM 677 O O . ASP A 1 86 ? 9.431 9.776 -15.020 1.00 93.75 86 ASP A O 1
ATOM 681 N N . GLU A 1 87 ? 7.862 8.471 -14.094 1.00 93.38 87 GLU A N 1
ATOM 682 C CA . GLU A 1 87 ? 7.059 9.587 -13.579 1.00 93.38 87 GLU A CA 1
ATOM 683 C C . GLU A 1 87 ? 7.849 10.467 -12.608 1.00 93.38 87 GLU A C 1
ATOM 685 O O . GLU A 1 87 ? 7.671 11.689 -12.592 1.00 93.38 87 GLU A O 1
ATOM 690 N N . LEU A 1 88 ? 8.681 9.853 -11.762 1.00 91.81 88 LEU A N 1
ATOM 691 C CA . LEU A 1 88 ? 9.506 10.572 -10.806 1.00 91.81 88 LEU A CA 1
ATOM 692 C C . LEU A 1 88 ? 10.581 11.368 -11.545 1.00 91.81 88 LEU A C 1
ATOM 694 O O . LEU A 1 88 ? 10.615 12.584 -11.399 1.00 91.81 88 LEU A O 1
ATOM 698 N N . VAL A 1 89 ? 11.379 10.729 -12.400 1.00 92.19 89 VAL A N 1
ATOM 699 C CA . VAL A 1 89 ? 12.412 11.393 -13.213 1.00 92.19 89 VAL A CA 1
ATOM 700 C C . VAL A 1 89 ? 11.823 12.577 -13.979 1.00 92.19 89 VAL A C 1
ATOM 702 O O . VAL A 1 89 ? 12.364 13.679 -13.915 1.00 92.19 89 VAL A O 1
ATOM 705 N N . LYS A 1 90 ? 10.653 12.403 -14.605 1.00 92.81 90 LYS A N 1
ATOM 706 C CA . LYS A 1 90 ? 9.957 13.479 -15.320 1.00 92.81 90 LYS A CA 1
ATOM 707 C C . LYS A 1 90 ? 9.597 14.671 -14.427 1.00 92.81 90 LYS A C 1
ATOM 709 O O . LYS A 1 90 ? 9.694 15.807 -14.873 1.00 92.81 90 LYS A O 1
ATOM 714 N N . LYS A 1 91 ? 9.183 14.451 -13.175 1.00 91.81 91 LYS A N 1
ATOM 715 C CA . LYS A 1 91 ? 8.883 15.550 -12.232 1.00 91.81 91 LYS A CA 1
ATOM 716 C C . LYS A 1 91 ? 10.125 16.341 -11.835 1.00 91.81 91 LYS A C 1
ATOM 718 O O . LYS A 1 91 ? 10.007 17.515 -11.501 1.00 91.81 91 LYS A O 1
ATOM 723 N N . PHE A 1 92 ? 11.287 15.698 -11.857 1.00 89.06 92 PHE A N 1
ATOM 724 C CA . PHE A 1 92 ? 12.566 16.295 -11.491 1.00 89.06 92 PHE A CA 1
ATOM 725 C C . PHE A 1 92 ? 13.383 16.763 -12.706 1.00 89.06 92 PHE A C 1
ATOM 727 O O . PHE A 1 92 ? 14.501 17.238 -12.521 1.00 89.06 92 PHE A O 1
ATOM 734 N N . SER A 1 93 ? 12.838 16.704 -13.928 1.00 85.06 93 SER A N 1
ATOM 735 C CA . SER A 1 93 ? 13.590 17.032 -15.149 1.00 85.06 93 SER A CA 1
ATOM 736 C C . SER A 1 93 ? 14.165 18.455 -15.133 1.00 85.06 93 SER A C 1
ATOM 738 O O . SER A 1 93 ? 15.319 18.659 -15.500 1.00 85.06 93 SER A O 1
ATOM 740 N N . GLY A 1 94 ? 13.415 19.425 -14.597 1.00 83.31 94 GLY A N 1
ATOM 741 C CA . GLY A 1 94 ? 13.879 20.812 -14.458 1.00 83.31 94 GLY A CA 1
ATOM 742 C C . GLY A 1 94 ? 15.021 21.009 -13.450 1.00 83.31 94 GLY A C 1
ATOM 743 O O . GLY A 1 94 ? 15.732 22.005 -13.523 1.00 83.31 94 GLY A O 1
ATOM 744 N N . LEU A 1 95 ? 15.231 20.068 -12.522 1.00 77.69 95 LEU A N 1
ATOM 745 C CA . LEU A 1 95 ? 16.379 20.070 -11.604 1.00 77.69 95 LEU A CA 1
ATOM 746 C C . LEU A 1 95 ? 17.598 19.384 -12.231 1.00 77.69 95 LEU A C 1
ATOM 748 O O . LEU A 1 95 ? 18.730 19.777 -11.962 1.00 77.69 95 LEU A O 1
ATOM 752 N N . THR A 1 96 ? 17.380 18.380 -13.084 1.00 63.78 96 THR A N 1
ATOM 753 C CA . THR A 1 96 ? 18.462 17.656 -13.766 1.00 63.78 96 THR A CA 1
ATOM 754 C C . THR A 1 96 ? 19.024 18.404 -14.976 1.00 63.78 96 THR A C 1
ATOM 756 O O . THR A 1 96 ? 20.200 18.242 -15.279 1.00 63.78 96 THR A O 1
ATOM 759 N N . GLU A 1 97 ? 18.238 19.264 -15.632 1.00 59.34 97 GLU A N 1
ATOM 760 C CA . GLU A 1 97 ? 18.713 20.112 -16.742 1.00 59.34 97 GLU A CA 1
ATOM 761 C C . GLU A 1 97 ? 19.681 21.217 -16.276 1.00 59.34 97 GLU A C 1
ATOM 763 O O . GLU A 1 97 ? 20.598 21.587 -17.004 1.00 59.34 97 GLU A O 1
ATOM 768 N N . ALA A 1 98 ? 19.563 21.691 -15.030 1.00 55.41 98 ALA A N 1
ATOM 769 C CA . ALA A 1 98 ? 20.519 22.638 -14.445 1.00 55.41 98 ALA A CA 1
ATOM 770 C C . ALA A 1 98 ? 21.873 21.993 -14.076 1.00 55.41 98 ALA A C 1
ATOM 772 O O . ALA A 1 98 ? 22.849 22.704 -13.840 1.00 55.41 98 ALA A O 1
ATOM 773 N N . ALA A 1 99 ? 21.952 20.658 -14.026 1.00 55.28 99 ALA A N 1
ATOM 774 C CA . ALA A 1 99 ? 23.173 19.924 -13.690 1.00 55.28 99 ALA A CA 1
ATOM 775 C C . ALA A 1 99 ? 24.042 19.582 -14.917 1.00 55.28 99 ALA A C 1
ATOM 777 O O . ALA A 1 99 ? 25.162 19.093 -14.757 1.00 55.28 99 ALA A O 1
ATOM 778 N N . SER A 1 100 ? 23.578 19.847 -16.143 1.00 56.28 100 SER A N 1
ATOM 779 C CA . SER A 1 100 ? 24.359 19.605 -17.360 1.00 56.28 100 SER A CA 1
ATOM 780 C C . SER A 1 100 ? 25.168 20.834 -17.778 1.00 56.28 100 SER A C 1
ATOM 782 O O . SER A 1 100 ? 24.789 21.554 -18.697 1.00 56.28 100 SER A O 1
ATOM 784 N N . ALA A 1 101 ? 26.276 21.050 -17.061 1.00 56.44 101 ALA A N 1
ATOM 785 C CA . ALA A 1 101 ? 27.622 21.389 -17.552 1.00 56.44 101 ALA A CA 1
ATOM 786 C C . ALA A 1 101 ? 28.374 22.203 -16.479 1.00 56.44 101 ALA A C 1
ATOM 788 O O . ALA A 1 101 ? 28.054 23.378 -16.278 1.00 56.44 101 ALA A O 1
ATOM 789 N N . PRO A 1 102 ? 29.413 21.661 -15.812 1.00 58.78 102 PRO A N 1
ATOM 790 C CA . PRO A 1 102 ? 30.375 22.530 -15.154 1.00 58.78 102 PRO A CA 1
ATOM 791 C C . PRO A 1 102 ? 31.075 23.331 -16.257 1.00 58.78 102 PRO A C 1
ATOM 793 O O . PRO A 1 102 ? 31.840 22.780 -17.050 1.00 58.78 102 PRO A O 1
ATOM 796 N N . LYS A 1 103 ? 30.798 24.635 -16.347 1.00 60.75 103 LYS A N 1
ATOM 797 C CA . LYS A 1 103 ? 31.622 25.544 -17.145 1.00 60.75 103 LYS A CA 1
ATOM 798 C C . LYS A 1 103 ? 32.957 25.658 -16.416 1.00 60.75 103 LYS A C 1
ATOM 800 O O . LYS A 1 103 ? 33.092 26.431 -15.476 1.00 60.75 103 LYS A O 1
ATOM 805 N N . GLN A 1 104 ? 33.899 24.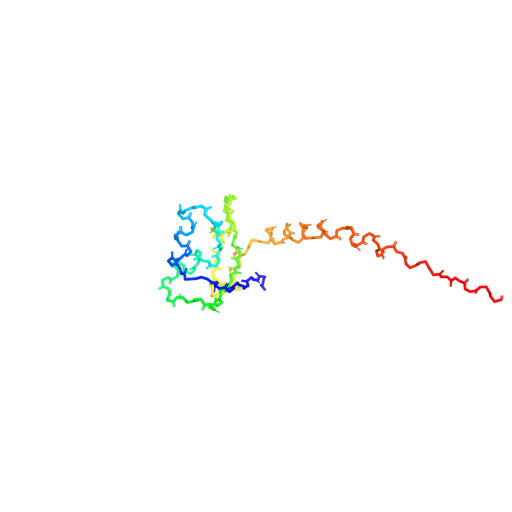799 -16.785 1.00 62.75 104 GLN A N 1
ATOM 806 C CA . GLN A 1 104 ? 35.247 24.804 -16.241 1.00 62.75 104 GLN A CA 1
ATOM 807 C C . GLN A 1 104 ? 35.894 26.134 -16.649 1.00 62.75 104 GLN A C 1
ATOM 809 O O . GLN A 1 104 ? 36.203 26.340 -17.822 1.00 62.75 104 GLN A O 1
ATOM 814 N N . GLU A 1 105 ? 36.023 27.077 -15.715 1.00 64.75 105 GLU A N 1
ATOM 815 C CA . GLU A 1 105 ? 36.765 28.309 -15.970 1.00 64.75 105 GLU A CA 1
ATOM 816 C C . GLU A 1 105 ? 38.249 27.950 -16.077 1.00 64.75 105 GLU A C 1
ATOM 818 O O . GLU A 1 105 ? 38.894 27.581 -15.096 1.00 64.75 105 GLU A O 1
ATOM 823 N N . SER A 1 106 ? 38.794 28.000 -17.293 1.00 61.88 106 SER A N 1
ATOM 824 C CA . SER A 1 106 ? 40.237 27.931 -17.490 1.00 61.88 106 SER A CA 1
ATOM 825 C C . SER A 1 106 ? 40.841 29.263 -17.054 1.00 61.88 106 SER A C 1
ATOM 827 O O . SER A 1 106 ? 40.635 30.283 -17.716 1.00 61.88 106 SER A O 1
ATOM 829 N N . LEU A 1 107 ? 41.583 29.252 -15.948 1.00 57.84 107 LEU A N 1
ATOM 830 C CA . LEU A 1 107 ? 42.426 30.373 -15.552 1.00 57.84 107 LEU A CA 1
ATOM 831 C C . LEU A 1 107 ? 43.534 30.522 -16.608 1.00 57.84 107 LEU A C 1
ATOM 833 O O . LEU A 1 107 ? 44.363 29.624 -16.761 1.00 57.84 107 LEU A O 1
ATOM 837 N N . ALA A 1 108 ? 43.521 31.619 -17.364 1.00 61.03 108 ALA A N 1
ATOM 838 C CA . ALA A 1 108 ? 44.649 31.981 -18.213 1.00 61.03 108 ALA A CA 1
ATOM 839 C C . ALA A 1 108 ? 45.790 32.459 -17.301 1.00 61.03 108 ALA A C 1
ATOM 841 O O . ALA A 1 108 ? 45.641 33.474 -16.618 1.00 61.03 108 ALA A O 1
ATOM 842 N N . LEU A 1 109 ? 46.869 31.674 -17.248 1.00 51.94 109 LEU A N 1
ATOM 843 C CA . LEU A 1 109 ? 48.150 32.028 -16.629 1.00 51.94 109 LEU A CA 1
ATOM 844 C C . LEU A 1 109 ? 49.002 32.841 -17.605 1.00 51.94 109 LEU A C 1
ATOM 846 O O . LEU A 1 109 ? 49.037 32.458 -18.797 1.00 51.94 109 LEU A O 1
#

pLDDT: mean 88.37, std 11.97, range [51.94, 96.62]

Sequence (109 aa):
MLMKTDTLQDSLDKYRSKIAGSARNRAAAYELALVSGRSYKPGDQISYYIKATPKKVPAYEAAKLASDFDTQNRDENVDYYVAKLDELVKKFSGLTEAASAPKQESLAL

Foldseek 3Di:
DDKDKDFAQAALVVVVVCVVVVVDDDDLQSLQVVVVPDRDDGGDMFIWAFFDDPDDDPSSVRIDGPVPADPVDGGGDPVVVVVVVVVVCVVCVVVVVVVPDDPPDDDDD